Protein AF-A0ABD6BZ72-F1 (afdb_monomer_lite)

Sequence (178 aa):
MSKRGTDRQPRDDGTALGHRVPSERRRSRPESVRSVESRTGTRYGGADRSARARQFGRSALCLSGIALLTATKFADALTTGIGLRFVPTVYEANPAVDAVLRRVGVETGLIVSSCVLVVSIIAITEIAAVAVSIRRRDGHLAPLVRLVGYGLPSALFALVAVYNTTVIVAGLRSIELI

pLDDT: mean 76.82, std 19.89, range [34.91, 96.81]

Radius of gyration: 36.65 Å; chains: 1; bounding box: 93×53×101 Å

Structure (mmCIF, N/CA/C/O backbone):
data_AF-A0ABD6BZ72-F1
#
_entry.id   AF-A0ABD6BZ72-F1
#
loop_
_atom_site.group_PDB
_atom_site.id
_atom_site.type_symbol
_atom_site.label_atom_id
_atom_site.label_alt_id
_atom_site.label_comp_id
_atom_site.label_asym_id
_atom_site.label_entity_id
_atom_site.label_seq_id
_atom_site.pdbx_PDB_ins_code
_atom_site.Cartn_x
_atom_site.Cartn_y
_atom_site.Cartn_z
_atom_site.occupancy
_atom_site.B_iso_or_equiv
_atom_site.auth_seq_id
_atom_site.auth_comp_id
_atom_site.auth_asym_id
_atom_site.auth_atom_id
_atom_site.pdbx_PDB_model_num
ATOM 1 N N . MET A 1 1 ? 7.673 30.672 -69.692 1.00 45.66 1 MET A N 1
ATOM 2 C CA . MET A 1 1 ? 8.872 30.960 -70.519 1.00 45.66 1 MET A CA 1
ATOM 3 C C . MET A 1 1 ? 9.820 31.850 -69.717 1.00 45.66 1 MET A C 1
ATOM 5 O O . MET A 1 1 ? 9.327 32.809 -69.144 1.00 45.66 1 MET A O 1
ATOM 9 N N . SER A 1 2 ? 11.134 31.544 -69.714 1.00 43.22 2 SER A N 1
ATOM 10 C CA . SER A 1 2 ? 12.253 32.257 -69.030 1.00 43.22 2 SER A CA 1
ATOM 11 C C . SER A 1 2 ? 12.306 32.096 -67.491 1.00 43.22 2 SER A C 1
ATOM 13 O O . SER A 1 2 ? 11.288 32.289 -66.851 1.00 43.22 2 SER A O 1
ATOM 15 N N . LYS A 1 3 ? 13.401 31.738 -66.793 1.00 47.59 3 LYS A N 1
ATOM 16 C CA . LYS A 1 3 ? 14.855 31.704 -67.070 1.00 47.59 3 LYS A CA 1
ATOM 17 C C . LYS A 1 3 ? 15.555 30.530 -66.343 1.00 47.59 3 LYS A C 1
ATOM 19 O O . LYS A 1 3 ? 15.121 30.096 -65.283 1.00 47.59 3 LYS A O 1
ATOM 24 N N . ARG A 1 4 ? 16.664 30.078 -66.944 1.00 46.84 4 ARG A N 1
ATOM 25 C CA . ARG A 1 4 ? 17.679 29.121 -66.455 1.00 46.84 4 ARG A CA 1
ATOM 26 C C . ARG A 1 4 ? 18.607 29.742 -65.400 1.00 46.84 4 ARG A C 1
ATOM 28 O O . ARG A 1 4 ? 18.804 30.953 -65.429 1.00 46.84 4 ARG A O 1
ATOM 35 N N . GLY A 1 5 ? 19.309 28.882 -64.654 1.00 43.34 5 GLY A N 1
ATOM 36 C CA . GLY A 1 5 ? 20.732 29.101 -64.363 1.00 43.34 5 GLY A CA 1
ATOM 37 C C . GLY A 1 5 ? 21.213 28.616 -62.998 1.00 43.34 5 GLY A C 1
ATOM 38 O O . GLY A 1 5 ? 21.229 29.401 -62.061 1.00 43.34 5 GLY A O 1
ATOM 39 N N . THR A 1 6 ? 21.693 27.374 -62.907 1.00 55.28 6 THR A N 1
ATOM 40 C CA . THR A 1 6 ? 22.747 27.013 -61.945 1.00 55.28 6 THR A CA 1
ATOM 41 C C . THR A 1 6 ? 23.703 26.019 -62.590 1.00 55.28 6 THR A C 1
ATOM 43 O O . THR A 1 6 ? 23.393 24.846 -62.793 1.00 55.28 6 THR A O 1
ATOM 46 N N . ASP A 1 7 ? 24.870 26.553 -62.935 1.00 47.91 7 ASP A N 1
ATOM 47 C CA . ASP A 1 7 ? 26.057 25.846 -63.384 1.00 47.91 7 ASP A CA 1
ATOM 48 C C . ASP A 1 7 ? 26.602 24.937 -62.275 1.00 47.91 7 ASP A C 1
ATOM 50 O O . ASP A 1 7 ? 26.862 25.377 -61.152 1.00 47.91 7 ASP A O 1
ATOM 54 N N . ARG A 1 8 ? 26.834 23.664 -62.600 1.00 55.09 8 ARG A N 1
ATOM 55 C CA . ARG A 1 8 ? 27.806 22.822 -61.896 1.00 55.09 8 ARG A CA 1
ATOM 56 C C . ARG A 1 8 ? 28.804 22.302 -62.915 1.00 55.09 8 ARG A C 1
ATOM 58 O O . ARG A 1 8 ? 28.473 21.509 -63.790 1.00 55.09 8 ARG A O 1
ATOM 65 N N . GLN A 1 9 ? 30.014 22.817 -62.784 1.00 56.25 9 GLN A N 1
ATOM 66 C CA . GLN A 1 9 ? 31.194 22.467 -63.554 1.00 56.25 9 GLN A CA 1
ATOM 67 C C . GLN A 1 9 ? 31.742 21.097 -63.096 1.00 56.25 9 GLN A C 1
ATOM 69 O O . GLN A 1 9 ? 31.781 20.850 -61.888 1.00 56.25 9 GLN A O 1
ATOM 74 N N . PRO A 1 10 ? 32.180 20.218 -64.017 1.00 54.28 10 PRO A N 1
ATOM 75 C CA . PRO A 1 10 ? 32.910 18.995 -63.702 1.00 54.28 10 PRO A CA 1
ATOM 76 C C . PRO A 1 10 ? 34.424 19.254 -63.728 1.00 54.28 10 PRO A C 1
ATOM 78 O O . PRO A 1 10 ? 34.900 20.120 -64.469 1.00 54.28 10 PRO A O 1
ATOM 81 N N . ARG A 1 11 ? 35.199 18.491 -62.952 1.00 48.88 11 ARG A N 1
ATOM 82 C CA . ARG A 1 11 ? 36.643 18.375 -63.180 1.00 48.88 11 ARG A CA 1
ATOM 83 C C . ARG A 1 11 ? 37.149 16.996 -62.764 1.00 48.88 11 ARG A C 1
ATOM 85 O O . ARG A 1 11 ? 37.238 16.696 -61.576 1.00 48.88 11 ARG A O 1
ATOM 92 N N . ASP A 1 12 ? 37.412 16.202 -63.793 1.00 56.03 12 ASP A N 1
ATOM 93 C CA . ASP A 1 12 ? 38.243 15.003 -63.801 1.00 56.03 12 ASP A CA 1
ATOM 94 C C . ASP A 1 12 ? 39.739 15.377 -63.900 1.00 56.03 12 ASP A C 1
ATOM 96 O O . ASP A 1 12 ? 40.088 16.552 -64.049 1.00 56.03 12 ASP A O 1
ATOM 100 N N . ASP A 1 13 ? 40.565 14.326 -63.877 1.00 45.91 13 ASP A N 1
ATOM 101 C CA . ASP A 1 13 ? 42.000 14.218 -64.198 1.00 45.91 13 ASP A CA 1
ATOM 102 C C . ASP A 1 13 ? 42.960 14.343 -62.996 1.00 45.91 13 ASP A C 1
ATOM 104 O O . ASP A 1 13 ? 42.988 15.347 -62.295 1.00 45.91 13 ASP A O 1
ATOM 108 N N . GLY A 1 14 ? 43.834 13.380 -62.685 1.00 42.94 14 GLY A N 1
ATOM 109 C CA . GLY A 1 14 ? 44.155 12.100 -63.319 1.00 42.94 14 GLY A CA 1
ATOM 110 C C . GLY A 1 14 ? 45.522 11.565 -62.839 1.00 42.94 14 GLY A C 1
ATOM 111 O O . GLY A 1 14 ? 46.358 12.352 -62.409 1.00 42.94 14 GLY A O 1
ATOM 112 N N . THR A 1 15 ? 45.748 10.248 -63.029 1.00 45.75 15 THR A N 1
ATOM 113 C CA . THR A 1 15 ? 47.050 9.538 -63.270 1.00 45.75 15 THR A CA 1
ATOM 114 C C . THR A 1 15 ? 48.158 9.585 -62.186 1.00 45.75 15 THR A C 1
ATOM 116 O O . THR A 1 15 ? 48.313 10.575 -61.498 1.00 45.75 15 THR A O 1
ATOM 119 N N . ALA A 1 16 ? 49.024 8.591 -61.920 1.00 44.81 16 ALA A N 1
ATOM 120 C CA . ALA A 1 16 ? 49.571 7.409 -62.614 1.00 44.81 16 ALA A CA 1
ATOM 121 C C . ALA A 1 16 ? 50.141 6.426 -61.537 1.00 44.81 16 ALA A C 1
ATOM 123 O O . ALA A 1 16 ? 50.574 6.879 -60.483 1.00 44.81 16 ALA A O 1
ATOM 124 N N . LEU A 1 17 ? 49.982 5.094 -61.587 1.00 44.56 17 LEU A N 1
ATOM 125 C CA . LEU A 1 17 ? 50.711 4.038 -62.332 1.00 44.56 17 LEU A CA 1
ATOM 126 C C . LEU A 1 17 ? 52.249 3.923 -62.134 1.00 44.56 17 LEU A C 1
ATOM 128 O O . LEU A 1 17 ? 53.002 4.787 -62.567 1.00 44.56 17 LEU A O 1
ATOM 132 N N . GLY A 1 18 ? 52.680 2.743 -61.641 1.00 39.09 18 GLY A N 1
ATOM 133 C CA . GLY A 1 18 ? 54.003 2.099 -61.843 1.00 39.09 18 GLY A CA 1
ATOM 134 C C . GLY A 1 18 ? 54.846 1.894 -60.563 1.00 39.09 18 GLY A C 1
ATOM 135 O O . GLY A 1 18 ? 54.810 2.735 -59.683 1.00 39.09 18 GLY A O 1
ATOM 136 N N . HIS A 1 19 ? 55.670 0.857 -60.342 1.00 38.16 19 HIS A N 1
ATOM 137 C CA . HIS A 1 19 ? 55.900 -0.477 -60.924 1.00 38.16 19 HIS A CA 1
ATOM 138 C C . HIS A 1 19 ? 56.981 -1.205 -60.046 1.00 38.16 19 HIS A C 1
ATOM 140 O O . HIS A 1 19 ? 57.946 -0.561 -59.665 1.00 38.16 19 HIS A O 1
ATOM 146 N N . ARG A 1 20 ? 56.828 -2.526 -59.784 1.00 39.94 20 ARG A N 1
ATOM 147 C CA . ARG A 1 20 ? 57.819 -3.635 -59.524 1.00 39.94 20 ARG A CA 1
ATOM 148 C C . ARG A 1 20 ? 58.909 -3.571 -58.401 1.00 39.94 20 ARG A C 1
ATOM 150 O O . ARG A 1 20 ? 59.742 -2.686 -58.434 1.00 39.94 20 ARG A O 1
ATOM 157 N N . VAL A 1 21 ? 58.896 -4.441 -57.358 1.00 46.75 21 VAL A N 1
ATOM 158 C CA . VAL A 1 21 ? 59.493 -5.815 -57.072 1.00 46.75 21 VAL A CA 1
ATOM 159 C C . VAL A 1 21 ? 61.034 -5.872 -56.737 1.00 46.75 21 VAL A C 1
ATOM 161 O O . VAL A 1 21 ? 61.682 -4.845 -56.872 1.00 46.75 21 VAL A O 1
ATOM 164 N N . PRO A 1 22 ? 61.642 -6.994 -56.242 1.00 57.41 22 PRO A N 1
ATOM 165 C CA . PRO A 1 22 ? 62.077 -7.274 -54.850 1.00 57.41 22 PRO A CA 1
ATOM 166 C C . PRO A 1 22 ? 63.607 -7.504 -54.661 1.00 57.41 22 PRO A C 1
ATOM 168 O O . PRO A 1 22 ? 64.341 -7.671 -55.629 1.00 57.41 22 PRO A O 1
ATOM 171 N N . SER A 1 23 ? 64.083 -7.687 -53.419 1.00 47.53 23 SER A N 1
ATOM 172 C CA . SER A 1 23 ? 65.382 -8.349 -53.170 1.00 47.53 23 SER A CA 1
ATOM 173 C C . SER A 1 23 ? 65.456 -9.085 -51.822 1.00 47.53 23 SER A C 1
ATOM 175 O O . SER A 1 23 ? 65.365 -8.485 -50.752 1.00 47.53 23 SER A O 1
ATOM 177 N N . GLU A 1 24 ? 65.638 -10.406 -51.913 1.00 42.28 24 GLU A N 1
ATOM 178 C CA . GLU A 1 24 ? 66.073 -11.345 -50.870 1.00 42.28 24 GLU A CA 1
ATOM 179 C C . GLU A 1 24 ? 67.441 -10.973 -50.262 1.00 42.28 24 GLU A C 1
ATOM 181 O O . GLU A 1 24 ? 68.313 -10.505 -50.987 1.00 42.28 24 GLU A O 1
ATOM 186 N N . ARG A 1 25 ? 67.706 -11.326 -48.991 1.00 40.44 25 ARG A N 1
ATOM 187 C CA . ARG A 1 25 ? 68.488 -12.527 -48.583 1.00 40.44 25 ARG A CA 1
ATOM 188 C C . ARG A 1 25 ? 68.915 -12.469 -47.102 1.00 40.44 25 ARG A C 1
ATOM 190 O O . ARG A 1 25 ? 69.538 -11.508 -46.686 1.00 40.44 25 ARG A O 1
ATOM 197 N N . ARG A 1 26 ? 68.639 -13.583 -46.392 1.00 41.38 26 ARG A N 1
ATOM 198 C CA . ARG A 1 26 ? 69.524 -14.393 -45.500 1.00 41.38 26 ARG A CA 1
ATOM 199 C C . ARG A 1 26 ? 70.467 -13.668 -44.514 1.00 41.38 26 ARG A C 1
ATOM 201 O O . ARG A 1 26 ? 71.201 -12.789 -44.908 1.00 41.38 26 ARG A O 1
ATOM 208 N N . ARG A 1 27 ? 70.743 -14.126 -43.288 1.00 45.91 27 ARG A N 1
ATOM 209 C CA . ARG A 1 27 ? 70.390 -15.271 -42.414 1.00 45.91 27 ARG A CA 1
ATOM 210 C C . ARG A 1 27 ? 71.306 -15.083 -41.189 1.00 45.91 27 ARG A C 1
ATOM 212 O O . ARG A 1 27 ? 72.505 -14.978 -41.416 1.00 45.91 27 ARG A O 1
ATOM 219 N N . SER A 1 28 ? 70.797 -15.223 -39.965 1.00 34.91 28 SER A N 1
ATOM 220 C CA . SER A 1 28 ? 71.522 -15.889 -38.860 1.00 34.91 28 SER A CA 1
ATOM 221 C C . SER A 1 28 ? 70.639 -16.013 -37.607 1.00 34.91 28 SER A C 1
ATOM 223 O O . SER A 1 28 ? 70.374 -15.055 -36.894 1.00 34.91 28 SER A O 1
ATOM 225 N N . ARG A 1 29 ? 70.169 -17.242 -37.369 1.00 41.75 29 ARG A N 1
ATOM 226 C CA . ARG A 1 29 ? 69.819 -17.808 -36.047 1.00 41.75 29 ARG A CA 1
ATOM 227 C C . ARG A 1 29 ? 71.142 -18.291 -35.397 1.00 41.75 29 ARG A C 1
ATOM 229 O O . ARG A 1 29 ? 72.055 -18.559 -36.183 1.00 41.75 29 ARG A O 1
ATOM 236 N N . PRO A 1 30 ? 71.272 -18.472 -34.061 1.00 46.91 30 PRO A N 1
ATOM 237 C CA . PRO A 1 30 ? 70.407 -19.380 -33.294 1.00 46.91 30 PRO A CA 1
ATOM 238 C C . PRO A 1 30 ? 70.016 -18.953 -31.857 1.00 46.91 30 PRO A C 1
ATOM 240 O O . PRO A 1 30 ? 70.626 -18.093 -31.242 1.00 46.91 30 PRO A O 1
ATOM 243 N N . GLU A 1 31 ? 68.935 -19.601 -31.403 1.00 40.88 31 GLU A N 1
ATOM 244 C CA . GLU A 1 31 ? 68.550 -20.026 -30.041 1.00 40.88 31 GLU A CA 1
ATOM 245 C C . GLU A 1 31 ? 68.920 -19.187 -28.805 1.00 40.88 31 GLU A C 1
ATOM 247 O O . GLU A 1 31 ? 70.083 -19.069 -28.452 1.00 40.88 31 GLU A O 1
ATOM 252 N N . SER A 1 32 ? 67.912 -18.825 -27.995 1.00 36.22 32 SER A N 1
ATOM 253 C CA . SER A 1 32 ? 67.736 -19.491 -26.694 1.00 36.22 32 SER A CA 1
ATOM 254 C C . SER A 1 32 ? 66.357 -19.203 -26.062 1.00 36.22 32 SER A C 1
ATOM 256 O O . SER A 1 32 ? 65.834 -18.096 -26.115 1.00 36.22 32 SER A O 1
ATOM 258 N N . VAL A 1 33 ? 65.798 -20.270 -25.488 1.00 44.03 33 VAL A N 1
ATOM 259 C CA . VAL A 1 33 ? 64.824 -20.350 -24.386 1.00 44.03 33 VAL A CA 1
ATOM 260 C C . VAL A 1 33 ? 63.396 -19.805 -24.580 1.00 44.03 33 VAL A C 1
ATOM 262 O O . VAL A 1 33 ? 63.106 -18.615 -24.603 1.00 44.03 33 VAL A O 1
ATOM 265 N N . ARG A 1 34 ? 62.473 -20.777 -24.588 1.00 47.88 34 ARG A N 1
ATOM 266 C CA . ARG A 1 34 ? 61.057 -20.684 -24.209 1.00 47.88 34 ARG A CA 1
ATOM 267 C C . ARG A 1 34 ? 60.791 -19.621 -23.129 1.00 47.88 34 ARG A C 1
ATOM 269 O O . ARG A 1 34 ? 61.141 -19.821 -21.973 1.00 47.88 34 ARG A O 1
ATOM 276 N N . SER A 1 35 ? 59.990 -18.620 -23.469 1.00 38.81 35 SER A N 1
ATOM 277 C CA . SER A 1 35 ? 58.996 -18.089 -22.538 1.00 38.81 35 SER A CA 1
ATOM 278 C C . SER A 1 35 ? 57.667 -18.022 -23.277 1.00 38.81 35 SER A C 1
ATOM 280 O O . SER A 1 35 ? 57.389 -17.095 -24.036 1.00 38.81 35 SER A O 1
ATOM 282 N N . VAL A 1 36 ? 56.867 -19.075 -23.114 1.00 50.38 36 VAL A N 1
ATOM 283 C CA . VAL A 1 36 ? 55.427 -19.004 -23.366 1.00 50.38 36 VAL A CA 1
ATOM 284 C C . VAL A 1 36 ? 54.860 -18.217 -22.190 1.00 50.38 36 VAL A C 1
ATOM 286 O O . VAL A 1 36 ? 54.381 -18.787 -21.215 1.00 50.38 36 VAL A O 1
ATOM 289 N N . GLU A 1 37 ? 54.983 -16.893 -22.240 1.00 43.22 37 GLU A N 1
ATOM 290 C CA . GLU A 1 37 ? 54.206 -16.034 -21.360 1.00 43.22 37 GLU A CA 1
ATOM 291 C C . GLU A 1 37 ? 52.805 -15.965 -21.961 1.00 43.22 37 GLU A C 1
ATOM 293 O O . GLU A 1 37 ? 52.523 -15.199 -22.885 1.00 43.22 37 GLU A O 1
ATOM 298 N N . SER A 1 38 ? 51.935 -16.843 -21.461 1.00 45.69 38 SER A N 1
ATOM 299 C CA . SER A 1 38 ? 50.490 -16.781 -21.644 1.00 45.69 38 SER A CA 1
ATOM 300 C C . SER A 1 38 ? 49.963 -15.434 -21.146 1.00 45.69 38 SER A C 1
ATOM 302 O O . SER A 1 38 ? 49.434 -15.315 -20.045 1.00 45.69 38 SER A O 1
ATOM 304 N N . ARG A 1 39 ? 50.062 -14.391 -21.974 1.00 45.81 39 ARG A N 1
ATOM 305 C CA . ARG A 1 39 ? 49.247 -13.178 -21.848 1.00 45.81 39 ARG A CA 1
ATOM 306 C C . ARG A 1 39 ? 47.901 -13.419 -22.501 1.00 45.81 39 ARG A C 1
ATOM 308 O O . ARG A 1 39 ? 47.556 -12.855 -23.532 1.00 45.81 39 ARG A O 1
ATOM 315 N N . THR A 1 40 ? 47.124 -14.277 -21.868 1.00 50.94 40 THR A N 1
ATOM 316 C CA . THR A 1 40 ? 45.698 -14.417 -22.131 1.00 50.94 40 THR A CA 1
ATOM 317 C C . THR A 1 40 ? 45.005 -14.506 -20.782 1.00 50.94 40 THR A C 1
ATOM 319 O O . THR A 1 40 ? 45.218 -15.451 -20.035 1.00 50.94 40 THR A O 1
ATOM 322 N N . GLY A 1 41 ? 44.170 -13.509 -20.466 1.00 47.97 41 GLY A N 1
ATOM 323 C CA . GLY A 1 41 ? 43.086 -13.725 -19.505 1.00 47.97 41 GLY A CA 1
ATOM 324 C C . GLY A 1 41 ? 43.002 -12.852 -18.252 1.00 47.97 41 GLY A C 1
ATOM 325 O O . GLY A 1 41 ? 42.453 -13.324 -17.268 1.00 47.97 41 GLY A O 1
ATOM 326 N N . THR A 1 42 ? 43.425 -11.582 -18.250 1.00 51.16 42 THR A N 1
ATOM 327 C CA . THR A 1 42 ? 43.178 -10.687 -17.085 1.00 51.16 42 THR A CA 1
ATOM 328 C C . THR A 1 42 ? 42.368 -9.429 -17.407 1.00 51.16 42 THR A C 1
ATOM 330 O O . THR A 1 42 ? 42.540 -8.388 -16.784 1.00 51.16 42 THR A O 1
ATOM 333 N N . ARG A 1 43 ? 41.439 -9.503 -18.372 1.00 51.56 43 ARG A N 1
ATOM 334 C CA . ARG A 1 43 ? 40.425 -8.444 -18.597 1.00 51.56 43 ARG A CA 1
ATOM 335 C C . ARG A 1 43 ? 38.967 -8.909 -18.609 1.00 51.56 43 ARG A C 1
ATOM 337 O O . ARG A 1 43 ? 38.082 -8.064 -18.550 1.00 51.56 43 ARG A O 1
ATOM 344 N N . TYR A 1 44 ? 38.698 -10.216 -18.588 1.00 52.31 44 TYR A N 1
ATOM 345 C CA . TYR A 1 44 ? 37.322 -10.737 -18.589 1.00 52.31 44 TYR A CA 1
ATOM 346 C C . TYR A 1 44 ? 36.700 -10.879 -17.188 1.00 52.31 44 TYR A C 1
ATOM 348 O O . TYR A 1 44 ? 35.484 -10.806 -17.053 1.00 52.31 44 TYR A O 1
ATOM 356 N N . GLY A 1 45 ? 37.504 -10.981 -16.122 1.00 54.00 45 GLY A N 1
ATOM 357 C CA . GLY A 1 45 ? 36.982 -11.152 -14.756 1.00 54.00 45 GLY A CA 1
ATOM 358 C C . GLY A 1 45 ? 36.432 -9.880 -14.091 1.00 54.00 45 GLY A C 1
ATOM 359 O O . GLY A 1 45 ? 35.654 -9.977 -13.144 1.00 54.00 45 GLY A O 1
ATOM 360 N N . GLY A 1 46 ? 36.823 -8.690 -14.562 1.00 56.28 46 GLY A N 1
ATOM 361 C CA . GLY A 1 46 ? 36.384 -7.412 -13.981 1.00 56.28 46 GLY A CA 1
ATOM 362 C C . GLY A 1 46 ? 34.994 -6.986 -14.457 1.00 56.28 46 GLY A C 1
ATOM 363 O O . GLY A 1 46 ? 34.135 -6.649 -13.645 1.00 56.28 46 GLY A O 1
ATOM 364 N N . ALA A 1 47 ? 34.747 -7.067 -15.768 1.00 60.72 47 ALA A N 1
ATOM 365 C CA . ALA A 1 47 ? 33.472 -6.673 -16.366 1.00 60.72 47 ALA A CA 1
ATOM 366 C C . ALA A 1 47 ? 32.300 -7.542 -15.874 1.00 60.72 47 ALA A C 1
ATOM 368 O O . ALA A 1 47 ? 31.225 -7.013 -15.590 1.00 60.72 47 ALA A O 1
ATOM 369 N N . ASP A 1 48 ? 32.532 -8.846 -15.699 1.00 63.06 48 ASP A N 1
ATOM 370 C CA . ASP A 1 48 ? 31.509 -9.803 -15.270 1.00 63.06 48 ASP A CA 1
ATOM 371 C C . ASP A 1 48 ? 31.133 -9.629 -13.783 1.00 63.06 48 ASP A C 1
ATOM 373 O O . ASP A 1 48 ? 29.956 -9.567 -13.422 1.00 63.06 48 ASP A O 1
ATOM 377 N N . ARG A 1 49 ? 32.116 -9.381 -12.900 1.00 66.25 49 ARG A N 1
ATOM 378 C CA . ARG A 1 49 ? 31.848 -9.039 -11.486 1.00 66.25 49 ARG A CA 1
ATOM 379 C C . ARG A 1 49 ? 31.092 -7.717 -11.338 1.00 66.25 49 ARG A C 1
ATOM 381 O O . ARG A 1 49 ? 30.162 -7.632 -10.536 1.00 66.25 49 ARG A O 1
ATOM 388 N N . SER A 1 50 ? 31.442 -6.697 -12.124 1.00 62.69 50 SER A N 1
ATOM 389 C CA . SER A 1 50 ? 30.753 -5.400 -12.110 1.00 62.69 50 SER A CA 1
ATOM 390 C C . SER A 1 50 ? 29.341 -5.460 -12.704 1.00 62.69 50 SER A C 1
ATOM 392 O O . SER A 1 50 ? 28.476 -4.674 -12.312 1.00 62.69 50 SER A O 1
ATOM 394 N N . ALA A 1 51 ? 29.080 -6.359 -13.656 1.00 63.81 51 ALA A N 1
ATOM 395 C CA . ALA A 1 51 ? 27.735 -6.618 -14.165 1.00 63.81 51 ALA A CA 1
ATOM 396 C C . ALA A 1 51 ? 26.871 -7.318 -13.104 1.00 63.81 51 ALA A C 1
ATOM 398 O O . ALA A 1 51 ? 25.775 -6.841 -12.798 1.00 63.81 51 ALA A O 1
ATOM 399 N N . ARG A 1 52 ? 27.405 -8.361 -12.452 1.00 62.59 52 ARG A N 1
ATOM 400 C CA . ARG A 1 52 ? 26.725 -9.092 -11.372 1.00 62.59 52 ARG A CA 1
ATOM 401 C C . ARG A 1 52 ? 26.377 -8.194 -10.188 1.00 62.59 52 ARG A C 1
ATOM 403 O O . ARG A 1 52 ? 25.231 -8.186 -9.756 1.00 62.59 52 ARG A O 1
ATOM 410 N N . ALA A 1 53 ? 27.320 -7.383 -9.705 1.00 62.72 53 ALA A N 1
ATOM 411 C CA . ALA A 1 53 ? 27.084 -6.464 -8.586 1.00 62.72 53 ALA A CA 1
ATOM 412 C C . ALA A 1 53 ? 25.972 -5.438 -8.886 1.00 62.72 53 ALA A C 1
ATOM 414 O O . ALA A 1 53 ? 25.124 -5.167 -8.035 1.00 62.72 53 ALA A O 1
ATOM 415 N N . ARG A 1 54 ? 25.914 -4.914 -10.119 1.00 65.81 54 ARG A N 1
ATOM 416 C CA . ARG A 1 54 ? 24.843 -4.001 -10.559 1.00 65.81 54 ARG A CA 1
ATOM 417 C C . ARG A 1 54 ? 23.487 -4.693 -10.669 1.00 65.81 54 ARG A C 1
ATOM 419 O O . ARG A 1 54 ? 22.465 -4.080 -10.369 1.00 65.81 54 ARG A O 1
ATOM 426 N N . GLN A 1 55 ? 23.466 -5.956 -11.082 1.00 68.75 55 GLN A N 1
ATOM 427 C CA . GLN A 1 55 ? 22.245 -6.755 -11.136 1.00 68.75 55 GLN A CA 1
ATOM 428 C C . GLN A 1 55 ? 21.733 -7.091 -9.727 1.00 68.75 55 GLN A C 1
ATOM 430 O O . GLN A 1 55 ? 20.550 -6.902 -9.461 1.00 68.75 55 GLN A O 1
ATOM 435 N N . PHE A 1 56 ? 22.623 -7.455 -8.798 1.00 66.12 56 PHE A N 1
ATOM 436 C CA . PHE A 1 56 ? 22.284 -7.655 -7.385 1.00 66.12 56 PHE A CA 1
ATOM 437 C C . PHE A 1 56 ? 21.736 -6.384 -6.727 1.00 66.12 56 PHE A C 1
ATOM 439 O O . PHE A 1 56 ? 20.699 -6.451 -6.075 1.00 66.12 56 PHE A O 1
ATOM 446 N N . GLY A 1 57 ? 22.358 -5.220 -6.945 1.00 65.00 57 GLY A N 1
ATOM 447 C CA . GLY A 1 57 ? 21.857 -3.947 -6.410 1.00 65.00 57 GLY A CA 1
ATOM 448 C C . GLY A 1 57 ? 20.461 -3.580 -6.931 1.00 65.00 57 GLY A C 1
ATOM 449 O O . GLY A 1 57 ? 19.629 -3.072 -6.184 1.00 65.00 57 GLY A O 1
ATOM 450 N N . ARG A 1 58 ? 20.160 -3.901 -8.196 1.00 71.88 58 ARG A N 1
ATOM 451 C CA . ARG A 1 58 ? 18.825 -3.699 -8.785 1.00 71.88 58 ARG A CA 1
ATOM 452 C C . ARG A 1 58 ? 17.775 -4.636 -8.184 1.00 71.88 58 ARG A C 1
ATOM 454 O O . ARG A 1 58 ? 16.676 -4.176 -7.886 1.00 71.88 58 ARG A O 1
ATOM 461 N N . SER A 1 59 ? 18.110 -5.911 -7.985 1.00 71.50 59 SER A N 1
ATOM 462 C CA . SER A 1 59 ? 17.208 -6.887 -7.361 1.00 71.50 59 SER A CA 1
ATOM 463 C C . SER A 1 59 ? 16.966 -6.584 -5.884 1.00 71.50 59 SER A C 1
ATOM 465 O O . SER A 1 59 ? 15.832 -6.666 -5.425 1.00 71.50 59 SER A O 1
ATOM 467 N N . ALA A 1 60 ? 18.004 -6.166 -5.155 1.00 75.12 60 ALA A N 1
ATOM 468 C CA . ALA A 1 60 ? 17.893 -5.796 -3.748 1.00 75.12 60 ALA A CA 1
ATOM 469 C C . ALA A 1 60 ? 16.977 -4.581 -3.543 1.00 75.12 60 ALA A C 1
ATOM 471 O O . ALA A 1 60 ? 16.136 -4.623 -2.656 1.00 75.12 60 ALA A O 1
ATOM 472 N N . LEU A 1 61 ? 17.078 -3.546 -4.391 1.00 76.88 61 LEU A N 1
ATOM 473 C CA . LEU A 1 61 ? 16.192 -2.373 -4.340 1.00 76.88 61 LEU A CA 1
ATOM 474 C C . LEU A 1 61 ? 14.731 -2.705 -4.669 1.00 76.88 61 LEU A C 1
ATOM 476 O O . LEU A 1 61 ? 13.820 -2.100 -4.113 1.00 76.88 61 LEU A O 1
ATOM 480 N N . CYS A 1 62 ? 14.502 -3.649 -5.583 1.00 82.62 62 CYS A N 1
ATOM 481 C CA . CYS A 1 62 ? 13.153 -4.106 -5.904 1.00 82.62 62 CYS A CA 1
ATOM 482 C C . CYS A 1 62 ? 12.547 -4.872 -4.720 1.00 82.62 62 CYS A C 1
ATOM 484 O O . CYS A 1 62 ? 11.469 -4.527 -4.246 1.00 82.62 62 CYS A O 1
ATOM 486 N N . LEU A 1 63 ? 13.281 -5.845 -4.172 1.00 88.25 63 LEU A N 1
ATOM 487 C CA . LEU A 1 63 ? 12.820 -6.633 -3.030 1.00 88.25 63 LEU A CA 1
ATOM 488 C C . LEU A 1 63 ? 12.632 -5.782 -1.770 1.00 88.25 63 LEU A C 1
ATOM 490 O O . LEU A 1 63 ? 11.627 -5.940 -1.083 1.00 88.25 63 LEU A O 1
ATOM 494 N N . SER A 1 64 ? 13.551 -4.857 -1.480 1.00 89.69 64 SER A N 1
ATOM 495 C CA . SER A 1 64 ? 13.415 -3.958 -0.332 1.00 89.69 64 SER A CA 1
ATOM 496 C C . SER A 1 64 ? 12.259 -2.973 -0.507 1.00 89.69 64 SER A C 1
ATOM 498 O O . SER A 1 64 ? 11.530 -2.733 0.451 1.00 89.69 64 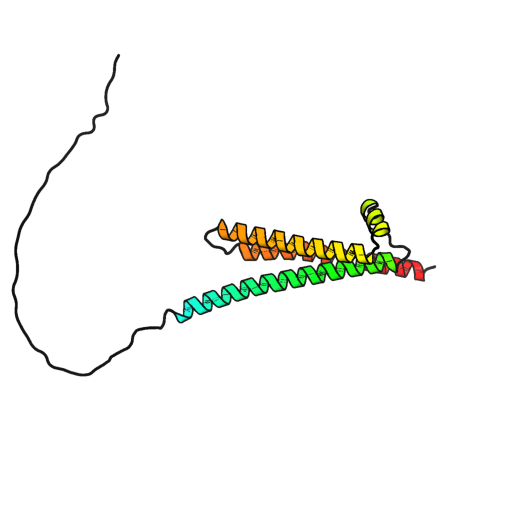SER A O 1
ATOM 500 N N . GLY A 1 65 ? 12.037 -2.454 -1.720 1.00 89.31 65 GLY A N 1
ATOM 501 C CA . GLY A 1 65 ? 10.899 -1.590 -2.037 1.00 89.31 65 GLY A CA 1
ATOM 502 C C . GLY A 1 65 ? 9.556 -2.303 -1.882 1.00 89.31 65 GLY A C 1
ATOM 503 O O . GLY A 1 65 ? 8.654 -1.774 -1.238 1.00 89.31 65 GLY A O 1
ATOM 504 N N . ILE A 1 66 ? 9.443 -3.533 -2.391 1.00 92.00 66 ILE A N 1
ATOM 505 C CA . ILE A 1 66 ? 8.246 -4.371 -2.232 1.00 92.00 66 ILE A CA 1
ATOM 506 C C . ILE A 1 66 ? 8.006 -4.700 -0.756 1.00 92.00 66 ILE A C 1
ATOM 508 O O . ILE A 1 66 ? 6.873 -4.599 -0.281 1.00 92.00 66 ILE A O 1
ATOM 512 N N . ALA A 1 67 ? 9.056 -5.069 -0.019 1.00 93.75 67 ALA A N 1
ATOM 513 C CA . ALA A 1 67 ? 8.955 -5.369 1.405 1.00 93.75 67 ALA A CA 1
ATOM 514 C C . ALA A 1 67 ? 8.481 -4.146 2.202 1.00 93.75 67 ALA A C 1
ATOM 516 O O . ALA A 1 67 ? 7.556 -4.264 3.003 1.00 93.75 67 ALA A O 1
ATOM 517 N N . LEU A 1 68 ? 9.054 -2.968 1.939 1.00 94.56 68 LEU A N 1
ATOM 518 C CA . LEU A 1 68 ? 8.664 -1.719 2.591 1.00 94.56 68 LEU A CA 1
ATOM 519 C C . LEU A 1 68 ? 7.211 -1.340 2.274 1.00 94.56 68 LEU A C 1
ATOM 521 O O . LEU A 1 68 ? 6.449 -1.009 3.183 1.00 94.56 68 LEU A O 1
ATOM 525 N N . LEU A 1 69 ? 6.809 -1.444 1.008 1.00 95.25 69 LEU A N 1
ATOM 526 C CA . LEU A 1 69 ? 5.440 -1.180 0.567 1.00 95.25 69 LEU A CA 1
ATOM 527 C C . LEU A 1 69 ? 4.439 -2.108 1.257 1.00 95.25 69 LEU A C 1
ATOM 529 O O . LEU A 1 69 ? 3.407 -1.667 1.757 1.00 95.25 69 LEU A O 1
ATOM 533 N N . THR A 1 70 ? 4.762 -3.398 1.310 1.00 95.06 70 THR A N 1
ATOM 534 C CA . THR A 1 70 ? 3.899 -4.407 1.929 1.00 95.06 70 THR A CA 1
ATOM 535 C C . THR A 1 70 ? 3.793 -4.177 3.434 1.00 95.06 70 THR A C 1
ATOM 537 O O . THR A 1 70 ? 2.692 -4.192 3.975 1.00 95.06 70 THR A O 1
ATOM 540 N N . ALA A 1 71 ? 4.913 -3.902 4.109 1.00 96.19 71 ALA A N 1
ATOM 541 C CA . ALA A 1 71 ? 4.941 -3.643 5.545 1.00 96.19 71 ALA A CA 1
ATOM 542 C C . ALA A 1 71 ? 4.144 -2.386 5.923 1.00 96.19 71 ALA A C 1
ATOM 544 O O . ALA A 1 71 ? 3.348 -2.412 6.860 1.00 96.19 71 ALA A O 1
ATOM 545 N N . THR A 1 72 ? 4.316 -1.295 5.175 1.00 95.75 72 THR A N 1
ATOM 546 C CA . THR A 1 72 ? 3.597 -0.037 5.431 1.00 95.75 72 THR A CA 1
ATOM 547 C C . THR A 1 72 ? 2.106 -0.164 5.135 1.00 95.75 72 THR A C 1
ATOM 549 O O . THR A 1 72 ? 1.296 0.267 5.954 1.00 95.75 72 THR A O 1
ATOM 552 N N . LYS A 1 73 ? 1.713 -0.837 4.044 1.00 96.25 73 LYS A N 1
ATOM 553 C CA . LYS A 1 73 ? 0.294 -1.114 3.770 1.00 96.25 73 LYS A CA 1
ATOM 554 C C . LYS A 1 73 ? -0.327 -2.040 4.815 1.00 96.25 73 LYS A C 1
ATOM 556 O O . LYS A 1 73 ? -1.489 -1.853 5.169 1.00 96.25 73 LYS A O 1
ATOM 561 N N . PHE A 1 74 ? 0.425 -3.022 5.308 1.00 94.75 74 PHE A N 1
ATOM 562 C CA . PHE A 1 74 ? -0.028 -3.900 6.382 1.00 94.75 74 PHE A CA 1
ATOM 563 C C . PHE A 1 74 ? -0.274 -3.117 7.676 1.00 94.75 74 PHE A C 1
ATOM 565 O O . PHE A 1 74 ? -1.336 -3.265 8.272 1.00 94.75 74 PHE A O 1
ATOM 572 N N . ALA A 1 75 ? 0.653 -2.240 8.073 1.00 94.56 75 ALA A N 1
ATOM 573 C CA . ALA A 1 75 ? 0.477 -1.374 9.240 1.00 94.56 75 ALA A CA 1
ATOM 574 C C . ALA A 1 75 ? -0.750 -0.453 9.100 1.00 94.56 75 ALA A C 1
ATOM 576 O O . ALA A 1 75 ? -1.548 -0.321 10.028 1.00 94.56 75 ALA A O 1
ATOM 577 N N . ASP A 1 76 ? -0.946 0.135 7.921 1.00 94.06 76 ASP A N 1
ATOM 578 C CA . ASP A 1 76 ? -2.120 0.948 7.592 1.00 94.06 76 ASP A CA 1
ATOM 579 C C . ASP A 1 76 ? -3.436 0.151 7.679 1.00 94.06 76 ASP A C 1
ATOM 581 O O . ASP A 1 76 ? -4.388 0.562 8.343 1.00 94.06 76 ASP A O 1
ATOM 585 N N . ALA A 1 77 ? -3.483 -1.040 7.076 1.00 93.62 77 ALA A N 1
ATOM 586 C CA . ALA A 1 77 ? -4.662 -1.903 7.128 1.00 93.62 77 ALA A CA 1
ATOM 587 C C . ALA A 1 77 ? -4.968 -2.371 8.558 1.00 93.62 77 ALA A C 1
ATOM 589 O O . ALA A 1 77 ? -6.127 -2.392 8.965 1.00 93.62 77 ALA A O 1
ATOM 590 N N . LEU A 1 78 ? -3.936 -2.711 9.331 1.00 94.50 78 LEU A N 1
ATOM 591 C CA . LEU A 1 78 ? -4.071 -3.140 10.719 1.00 94.50 78 LEU A CA 1
ATOM 592 C C . LEU A 1 78 ? -4.617 -2.010 11.591 1.00 94.50 78 LEU A C 1
ATOM 594 O O . LEU A 1 78 ? -5.573 -2.223 12.330 1.00 94.50 78 LEU A O 1
ATOM 598 N N . THR A 1 79 ? -4.059 -0.805 11.484 1.00 93.12 79 THR A N 1
ATOM 599 C CA . THR A 1 79 ? -4.545 0.355 12.248 1.00 93.12 79 THR A CA 1
ATOM 600 C C . THR A 1 79 ? -5.975 0.722 11.852 1.00 93.12 79 THR A C 1
ATOM 602 O O . THR A 1 79 ? -6.809 0.925 12.727 1.00 93.12 79 THR A O 1
ATOM 605 N N . THR A 1 80 ? -6.314 0.691 10.562 1.00 92.44 80 THR A N 1
ATOM 606 C CA . THR A 1 80 ? -7.695 0.908 10.096 1.00 92.44 80 THR A CA 1
ATOM 607 C C . THR A 1 80 ? -8.653 -0.144 10.664 1.00 92.44 80 THR A C 1
ATOM 609 O O . THR A 1 80 ? -9.691 0.186 11.234 1.00 92.44 80 THR A O 1
ATOM 612 N N . GLY A 1 81 ? -8.290 -1.425 10.555 1.00 90.81 81 GLY A N 1
ATOM 613 C CA . GLY A 1 81 ? -9.111 -2.534 11.035 1.00 90.81 81 GLY A CA 1
ATOM 614 C C . GLY A 1 81 ? -9.316 -2.506 12.547 1.00 90.81 81 GLY A C 1
ATOM 615 O O . GLY A 1 81 ? -10.433 -2.727 13.012 1.00 90.81 81 GLY A O 1
ATOM 616 N N . ILE A 1 82 ? -8.269 -2.188 13.316 1.00 92.19 82 ILE A N 1
ATOM 617 C CA . ILE A 1 82 ? -8.372 -2.046 14.772 1.00 92.19 82 ILE A CA 1
ATOM 618 C C . ILE A 1 82 ? -9.298 -0.887 15.137 1.00 92.19 82 ILE A C 1
ATOM 620 O O . ILE A 1 82 ? -10.182 -1.071 15.973 1.00 92.19 82 ILE A O 1
ATOM 624 N N . GLY A 1 83 ? -9.124 0.276 14.503 1.00 90.19 83 GLY A N 1
ATOM 625 C CA . GLY A 1 83 ? -9.949 1.454 14.762 1.00 90.19 83 GLY A CA 1
ATOM 626 C C . GLY A 1 83 ? -11.430 1.166 14.549 1.00 90.19 83 GLY A C 1
ATOM 627 O O . GLY A 1 83 ? -12.219 1.332 15.472 1.00 90.19 83 GLY A O 1
ATOM 628 N N . LEU A 1 84 ? -11.787 0.635 13.379 1.00 90.62 84 LEU A N 1
ATOM 629 C CA . LEU A 1 84 ? -13.184 0.367 13.022 1.00 90.62 84 LEU A CA 1
ATOM 630 C C . LEU A 1 84 ? -13.829 -0.760 13.839 1.00 90.62 84 LEU A C 1
ATOM 632 O O . LEU A 1 84 ? -15.048 -0.785 13.987 1.00 90.62 84 LEU A O 1
ATOM 636 N N . ARG A 1 85 ? -13.045 -1.726 14.331 1.00 89.50 85 ARG A N 1
ATOM 637 C CA . ARG A 1 85 ? -13.592 -2.900 15.025 1.00 89.50 85 ARG A CA 1
ATOM 638 C C . ARG A 1 85 ? -13.682 -2.733 16.535 1.00 89.50 85 ARG A C 1
ATOM 640 O O . ARG A 1 85 ? -14.606 -3.272 17.138 1.00 89.50 85 ARG A O 1
ATOM 647 N N . PHE A 1 86 ? -12.709 -2.063 17.144 1.00 88.69 86 PHE A N 1
ATOM 648 C CA . PHE A 1 86 ? -12.547 -2.068 18.600 1.00 88.69 86 PHE A CA 1
ATOM 649 C C . PHE A 1 86 ? -12.748 -0.704 19.253 1.00 88.69 86 PHE A C 1
ATOM 651 O O . PHE A 1 86 ? -12.863 -0.656 20.475 1.00 88.69 86 PHE A O 1
ATOM 658 N N . VAL A 1 87 ? -12.807 0.390 18.486 1.00 87.25 87 VAL A N 1
ATOM 659 C CA . VAL A 1 87 ? -12.980 1.738 19.038 1.00 87.25 87 VAL A CA 1
ATOM 660 C C . VAL A 1 87 ? -14.347 2.292 18.613 1.00 87.25 87 VAL A C 1
ATOM 662 O O . VAL A 1 87 ? -14.486 2.755 17.486 1.00 87.25 87 VAL A O 1
ATOM 665 N N . PRO A 1 88 ? -15.367 2.289 19.496 1.00 81.69 88 PRO A N 1
ATOM 666 C CA . PRO A 1 88 ? -16.741 2.689 19.161 1.00 81.69 88 PRO A CA 1
ATOM 667 C C . PRO A 1 88 ? -16.891 4.120 18.633 1.00 81.69 88 PRO A C 1
ATOM 669 O O . PRO A 1 88 ? -17.869 4.435 17.962 1.00 81.69 88 PRO A O 1
ATOM 672 N N . THR A 1 89 ? -15.944 4.999 18.962 1.00 84.50 89 THR A N 1
ATOM 673 C CA . THR A 1 89 ? -15.931 6.402 18.529 1.00 84.50 89 THR A CA 1
ATOM 674 C C . THR A 1 89 ? -15.299 6.601 17.151 1.00 84.50 89 THR A C 1
ATOM 676 O O . THR A 1 89 ? -15.387 7.696 16.597 1.00 84.50 89 THR A O 1
ATOM 679 N N . VAL A 1 90 ? -14.684 5.562 16.576 1.00 86.12 90 VAL A N 1
ATOM 680 C CA . VAL A 1 90 ? -14.019 5.606 15.271 1.00 86.12 90 VAL A CA 1
ATOM 681 C C . VAL A 1 90 ? -14.923 4.982 14.217 1.00 86.12 90 VAL A C 1
ATOM 683 O O . VAL A 1 90 ? -15.347 3.836 14.331 1.00 86.12 90 VAL A O 1
ATOM 686 N N . TYR A 1 91 ? -15.192 5.741 13.161 1.00 87.00 91 TYR A N 1
ATOM 687 C CA . TYR A 1 91 ? -16.001 5.306 12.029 1.00 87.00 91 TYR A CA 1
ATOM 688 C C . TYR A 1 91 ? -15.366 5.755 10.715 1.00 87.00 91 TYR A C 1
ATOM 690 O O . TYR A 1 91 ? -14.591 6.712 10.671 1.00 87.00 91 TYR A O 1
ATOM 698 N N . GLU A 1 92 ? -15.698 5.050 9.635 1.00 86.31 92 GLU A N 1
ATOM 699 C CA . GLU A 1 92 ? -15.242 5.403 8.296 1.00 86.31 92 GLU A CA 1
ATOM 700 C C . GLU A 1 92 ? -15.949 6.689 7.845 1.00 86.31 92 GLU A C 1
ATOM 702 O O . GLU A 1 92 ? -17.172 6.730 7.710 1.00 86.31 92 GLU A O 1
ATOM 707 N N . ALA A 1 93 ? -15.179 7.757 7.629 1.00 87.25 93 ALA A N 1
ATOM 708 C CA . ALA A 1 93 ? -15.730 9.060 7.258 1.00 87.25 93 ALA A CA 1
ATOM 709 C C . ALA A 1 93 ? -16.250 9.081 5.812 1.00 87.25 93 ALA A C 1
ATOM 711 O O . ALA A 1 93 ? -17.103 9.903 5.469 1.00 87.25 93 ALA A O 1
ATOM 712 N N . ASN A 1 94 ? -15.738 8.199 4.948 1.00 87.31 94 ASN A N 1
ATOM 713 C CA . ASN A 1 94 ? -16.165 8.120 3.561 1.00 87.31 94 ASN A CA 1
ATOM 714 C C . ASN A 1 94 ? -17.390 7.193 3.408 1.00 87.31 94 ASN A C 1
ATOM 716 O O . ASN A 1 94 ? -17.243 5.970 3.488 1.00 87.31 94 ASN A O 1
ATOM 720 N N . PRO A 1 95 ? -18.584 7.725 3.077 1.00 87.31 95 PRO A N 1
ATOM 721 C CA . PRO A 1 95 ? -19.812 6.930 3.014 1.00 87.31 95 PRO A CA 1
ATOM 722 C C . PRO A 1 95 ? -19.787 5.862 1.913 1.00 87.31 95 PRO A C 1
ATOM 724 O O . PRO A 1 95 ? -20.454 4.835 2.031 1.00 87.31 95 PRO A O 1
ATOM 727 N N . ALA A 1 96 ? -19.017 6.068 0.840 1.00 88.12 96 ALA A N 1
ATOM 728 C CA . ALA A 1 96 ? -18.875 5.071 -0.216 1.00 88.12 96 ALA A CA 1
ATOM 729 C C . ALA A 1 96 ? -18.032 3.876 0.252 1.00 88.12 96 ALA A C 1
ATOM 731 O O . ALA A 1 96 ? -18.370 2.730 -0.043 1.00 88.12 96 ALA A O 1
ATOM 732 N N . VAL A 1 97 ? -16.958 4.141 1.002 1.00 85.88 97 VAL A N 1
ATOM 733 C CA . VAL A 1 97 ? -16.098 3.092 1.568 1.00 85.88 97 VAL A CA 1
ATOM 734 C C . VAL A 1 97 ? -16.851 2.347 2.664 1.00 85.88 97 VAL A C 1
ATOM 736 O O . VAL A 1 97 ? -16.877 1.120 2.631 1.00 85.88 97 VAL A O 1
ATOM 739 N N . ASP A 1 98 ? -17.552 3.060 3.549 1.00 88.50 98 ASP A N 1
ATOM 740 C CA . ASP A 1 98 ? -18.399 2.450 4.579 1.00 88.50 98 ASP A CA 1
ATOM 741 C C . ASP A 1 98 ? -19.447 1.510 3.965 1.00 88.50 98 ASP A C 1
ATOM 743 O O . ASP A 1 98 ? -19.554 0.345 4.349 1.00 88.50 98 ASP A O 1
ATOM 747 N N . ALA A 1 99 ? -20.159 1.953 2.924 1.00 87.19 99 ALA A N 1
ATOM 748 C CA . ALA A 1 99 ? -21.151 1.122 2.243 1.00 87.19 99 ALA A CA 1
ATOM 749 C C . ALA A 1 99 ? -20.551 -0.172 1.664 1.00 87.19 99 ALA A C 1
ATOM 751 O O . ALA A 1 99 ? -21.194 -1.225 1.697 1.00 87.19 99 ALA A O 1
ATOM 752 N N . VAL A 1 100 ? -19.323 -0.115 1.143 1.00 86.62 100 VAL A N 1
ATOM 753 C CA . VAL A 1 100 ? -18.608 -1.295 0.639 1.00 86.62 100 VAL A CA 1
ATOM 754 C C . VAL A 1 100 ? -18.164 -2.195 1.791 1.00 86.62 100 VAL A C 1
ATOM 756 O O . VAL A 1 100 ? -18.412 -3.400 1.740 1.00 86.62 100 VAL A O 1
ATOM 759 N N . LEU A 1 101 ? -17.572 -1.639 2.850 1.00 88.31 101 LEU A N 1
ATOM 760 C CA . LEU A 1 101 ? -17.112 -2.405 4.011 1.00 88.31 101 LEU A CA 1
ATOM 761 C C . LEU A 1 101 ? -18.270 -3.069 4.760 1.00 88.31 101 LEU A C 1
ATOM 763 O O . LEU A 1 101 ? -18.114 -4.188 5.239 1.00 88.31 101 LEU A O 1
ATOM 767 N N . ARG A 1 102 ? -19.455 -2.456 4.803 1.00 87.50 102 ARG A N 1
ATOM 768 C CA . ARG A 1 102 ? -20.656 -3.071 5.394 1.00 87.50 102 ARG A CA 1
ATOM 769 C C . ARG A 1 102 ? -21.204 -4.228 4.561 1.00 87.50 102 ARG A C 1
ATOM 771 O O . ARG A 1 102 ? -21.804 -5.137 5.123 1.00 87.50 102 ARG A O 1
ATOM 778 N N . ARG A 1 103 ? -20.995 -4.220 3.240 1.00 90.31 103 ARG A N 1
ATOM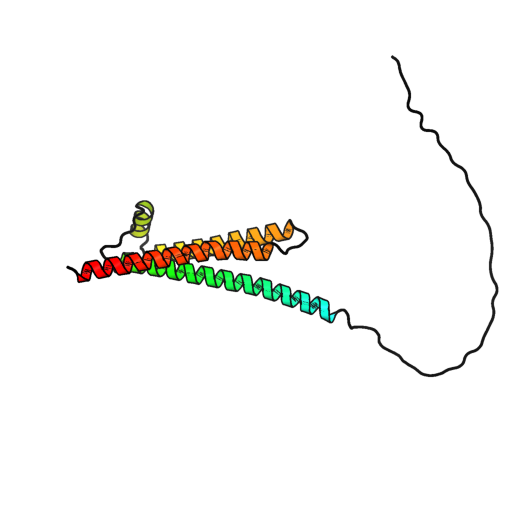 779 C CA . ARG A 1 103 ? -21.406 -5.317 2.342 1.00 90.31 103 ARG A CA 1
ATOM 780 C C . ARG A 1 103 ? -20.407 -6.468 2.315 1.00 90.31 103 ARG A C 1
ATOM 782 O O . ARG A 1 103 ? -20.813 -7.621 2.269 1.00 90.31 103 ARG A O 1
ATOM 789 N N . VAL A 1 104 ? -19.116 -6.147 2.286 1.00 89.50 104 VAL A N 1
ATOM 790 C CA . VAL A 1 104 ? -18.027 -7.121 2.097 1.00 89.50 104 VAL A CA 1
ATOM 791 C C . VAL A 1 104 ? -17.456 -7.605 3.433 1.00 89.50 104 VAL A C 1
ATOM 793 O O . VAL A 1 104 ? -16.898 -8.695 3.506 1.00 89.50 104 VAL A O 1
ATOM 796 N N . GLY A 1 105 ? -17.614 -6.819 4.495 1.00 89.94 105 GLY A N 1
ATOM 797 C CA . GLY A 1 105 ? -16.929 -6.995 5.769 1.00 89.94 105 GLY A CA 1
ATOM 798 C C . GLY A 1 105 ? -15.612 -6.217 5.809 1.00 89.94 105 GLY A C 1
ATOM 799 O O . GLY A 1 105 ? -14.885 -6.140 4.817 1.00 89.94 105 GLY A O 1
ATOM 800 N N . VAL A 1 106 ? -15.293 -5.653 6.979 1.00 89.19 106 VAL A N 1
ATOM 801 C CA . VAL A 1 106 ? -14.083 -4.838 7.190 1.00 89.19 106 VAL A CA 1
ATOM 802 C C . VAL A 1 106 ? -12.813 -5.647 6.918 1.00 89.19 106 VAL A C 1
ATOM 804 O O . VAL A 1 106 ? -11.948 -5.198 6.175 1.00 89.19 106 VAL A O 1
ATOM 807 N N . GLU A 1 107 ? -12.713 -6.868 7.452 1.00 89.06 107 GLU A N 1
ATOM 808 C CA . GLU A 1 107 ? -11.526 -7.719 7.280 1.00 89.06 107 GLU A CA 1
ATOM 809 C C . GLU A 1 107 ? -11.298 -8.100 5.816 1.00 89.06 107 GLU A C 1
ATOM 811 O O . GLU A 1 107 ? -10.229 -7.850 5.260 1.00 89.06 107 GLU A O 1
ATOM 816 N N . THR A 1 108 ? -12.318 -8.666 5.167 1.00 89.62 108 THR A N 1
ATOM 817 C CA . THR A 1 108 ? -12.241 -9.077 3.762 1.00 89.62 108 THR A CA 1
ATOM 818 C C . THR A 1 108 ? -11.986 -7.879 2.853 1.00 89.62 108 THR A C 1
ATOM 820 O O . THR A 1 108 ? -11.136 -7.956 1.965 1.00 89.62 108 THR A O 1
ATOM 823 N N . GLY A 1 109 ? -12.654 -6.749 3.104 1.00 88.94 109 GLY A N 1
ATOM 824 C CA . GLY A 1 109 ? -12.448 -5.506 2.367 1.00 88.94 109 GLY A CA 1
ATOM 825 C C . GLY A 1 109 ? -11.014 -4.992 2.481 1.00 88.94 109 GLY A C 1
ATOM 826 O O . GLY A 1 109 ? -10.400 -4.665 1.464 1.00 88.94 109 GLY A O 1
ATOM 827 N N . LEU A 1 110 ? -10.439 -4.982 3.687 1.00 91.75 110 LEU A N 1
ATOM 828 C CA . LEU A 1 110 ? -9.059 -4.550 3.923 1.00 91.75 110 LEU A CA 1
ATOM 829 C C . LEU A 1 110 ? -8.034 -5.496 3.293 1.00 91.75 110 LEU A C 1
ATOM 831 O O . LEU A 1 110 ? -7.073 -5.019 2.690 1.00 91.75 110 LEU A O 1
ATOM 835 N N . ILE A 1 111 ? -8.236 -6.813 3.381 1.00 92.69 111 ILE A N 1
ATOM 836 C CA . ILE A 1 111 ? -7.333 -7.802 2.772 1.00 92.69 111 ILE A CA 1
ATOM 837 C C . ILE A 1 111 ? -7.341 -7.653 1.250 1.00 92.69 111 ILE A C 1
ATOM 839 O O . ILE A 1 111 ? -6.288 -7.452 0.645 1.00 92.69 111 ILE A O 1
ATOM 843 N N . VAL A 1 112 ? -8.523 -7.695 0.627 1.00 92.62 112 VAL A N 1
ATOM 844 C CA . VAL A 1 112 ? -8.655 -7.633 -0.835 1.00 92.62 112 VAL A CA 1
ATOM 845 C C . VAL A 1 112 ? -8.136 -6.300 -1.368 1.00 92.62 112 VAL A C 1
ATOM 847 O O . VAL A 1 112 ? -7.326 -6.292 -2.295 1.00 92.62 112 VAL A O 1
ATOM 850 N N . SER A 1 113 ? -8.530 -5.174 -0.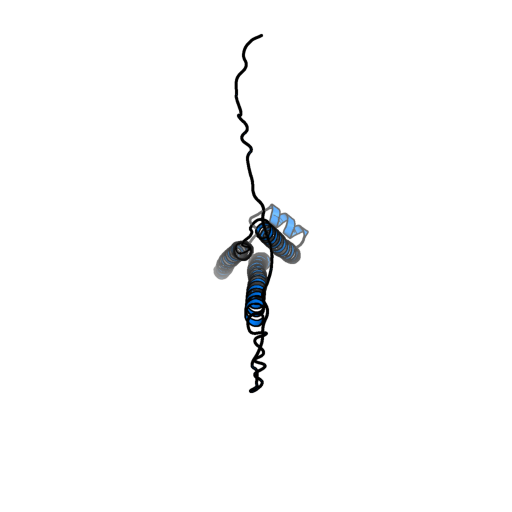765 1.00 91.50 113 SER A N 1
ATOM 851 C CA . SER A 1 113 ? -8.056 -3.852 -1.196 1.00 91.50 113 SER A CA 1
ATOM 852 C C . SER A 1 113 ? -6.545 -3.688 -1.019 1.00 91.50 113 SER A C 1
ATOM 854 O O . SER A 1 113 ? -5.887 -3.156 -1.912 1.00 91.50 113 SER A O 1
ATOM 856 N N . SER A 1 114 ? -5.965 -4.196 0.073 1.00 92.81 114 SER A N 1
ATOM 857 C CA . SER A 1 114 ? -4.516 -4.146 0.294 1.00 92.81 114 SER A CA 1
ATOM 858 C C . SER A 1 114 ? -3.757 -4.986 -0.729 1.00 92.81 114 SER A C 1
ATOM 860 O O . SER A 1 114 ? -2.787 -4.496 -1.305 1.00 92.81 114 SER A O 1
ATOM 862 N N . CYS A 1 115 ? -4.220 -6.204 -1.025 1.00 93.25 115 CYS A N 1
ATOM 863 C CA . CYS A 1 115 ? -3.635 -7.037 -2.076 1.00 93.25 115 CYS A CA 1
ATOM 864 C C . CYS A 1 115 ? -3.704 -6.349 -3.445 1.00 93.25 115 CYS A C 1
ATOM 866 O O . CYS A 1 115 ? -2.687 -6.255 -4.134 1.00 93.25 115 CYS A O 1
ATOM 868 N N . VAL A 1 116 ? -4.875 -5.826 -3.823 1.00 95.50 116 VAL A N 1
ATOM 869 C CA . VAL A 1 116 ? -5.070 -5.131 -5.104 1.00 95.50 116 VAL A CA 1
ATOM 870 C C . VAL A 1 116 ? -4.163 -3.907 -5.206 1.00 95.50 116 VAL A C 1
ATOM 872 O O . VAL A 1 116 ? -3.503 -3.735 -6.231 1.00 95.50 116 VAL A O 1
ATOM 875 N N . LEU A 1 117 ? -4.072 -3.083 -4.160 1.00 94.31 117 LEU A N 1
ATOM 876 C CA . LEU A 1 117 ? -3.221 -1.891 -4.156 1.00 94.31 117 LEU A CA 1
ATOM 877 C C . LEU A 1 117 ? -1.739 -2.241 -4.279 1.00 94.31 117 LEU A C 1
ATOM 879 O O . LEU A 1 117 ? -1.056 -1.669 -5.126 1.00 94.31 117 LEU A O 1
A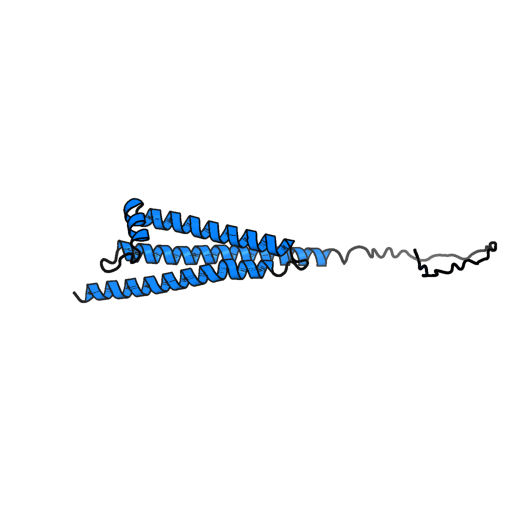TOM 883 N N . VAL A 1 118 ? -1.243 -3.194 -3.485 1.00 95.69 118 VAL A N 1
ATOM 884 C CA . VAL A 1 118 ? 0.169 -3.603 -3.525 1.00 95.69 118 VAL A CA 1
ATOM 885 C C . VAL A 1 118 ? 0.529 -4.148 -4.905 1.00 95.69 118 VAL A C 1
ATOM 887 O O . VAL A 1 118 ? 1.487 -3.675 -5.514 1.00 95.69 118 VAL A O 1
ATOM 890 N N . VAL A 1 119 ? -0.267 -5.077 -5.447 1.00 96.62 119 VAL A N 1
ATOM 891 C CA . VAL A 1 119 ? -0.030 -5.646 -6.784 1.00 96.62 119 VAL A CA 1
ATOM 892 C C . VAL A 1 119 ? -0.081 -4.563 -7.861 1.00 96.62 119 VAL A C 1
ATOM 894 O O . VAL A 1 119 ? 0.779 -4.539 -8.739 1.00 96.62 119 VAL A O 1
ATOM 897 N N . SER A 1 120 ? -1.037 -3.635 -7.778 1.00 96.69 120 SER A N 1
ATOM 898 C CA . SER A 1 120 ? -1.168 -2.538 -8.744 1.00 96.69 120 SER A CA 1
ATOM 899 C C . SER A 1 120 ? 0.038 -1.602 -8.713 1.00 96.69 120 SER A C 1
ATOM 901 O O . SER A 1 120 ? 0.580 -1.269 -9.765 1.00 96.69 120 SER A O 1
ATOM 903 N N . ILE A 1 121 ? 0.507 -1.210 -7.524 1.00 95.81 121 ILE A N 1
ATOM 904 C CA . ILE A 1 121 ? 1.688 -0.349 -7.369 1.00 95.81 121 ILE A CA 1
ATOM 905 C C . ILE A 1 121 ? 2.932 -1.052 -7.915 1.00 95.81 121 ILE A C 1
ATOM 907 O O . ILE A 1 121 ? 3.697 -0.428 -8.652 1.00 95.81 121 ILE A O 1
ATOM 911 N N . ILE A 1 122 ? 3.121 -2.342 -7.615 1.00 95.19 122 ILE A N 1
ATOM 912 C CA . ILE A 1 122 ? 4.234 -3.140 -8.150 1.00 95.19 122 ILE A CA 1
ATOM 913 C C . ILE A 1 122 ? 4.170 -3.184 -9.676 1.00 95.19 122 ILE A C 1
ATOM 915 O O . ILE A 1 122 ? 5.152 -2.855 -10.339 1.00 95.19 122 ILE A O 1
ATOM 919 N N . ALA A 1 123 ? 3.012 -3.531 -10.239 1.00 95.38 123 ALA A N 1
ATOM 920 C CA . ALA A 1 123 ? 2.831 -3.631 -11.681 1.00 95.38 123 ALA A CA 1
ATOM 921 C C . ALA A 1 123 ? 3.125 -2.296 -12.379 1.00 95.38 123 ALA A C 1
ATOM 923 O O . ALA A 1 123 ? 3.938 -2.252 -13.301 1.00 95.38 123 ALA A O 1
ATOM 924 N N . ILE A 1 124 ? 2.528 -1.196 -11.913 1.00 95.88 124 ILE A N 1
ATOM 925 C CA . ILE A 1 124 ? 2.731 0.140 -12.490 1.00 95.88 124 ILE A CA 1
ATOM 926 C C . ILE A 1 124 ? 4.199 0.563 -12.374 1.00 95.88 124 ILE A C 1
ATOM 928 O O . ILE A 1 124 ? 4.780 1.041 -13.351 1.00 95.88 124 ILE A O 1
ATOM 932 N N . THR A 1 125 ? 4.817 0.359 -11.208 1.00 95.19 125 THR A N 1
ATOM 933 C CA . THR A 1 125 ? 6.210 0.750 -10.951 1.00 95.19 125 THR A CA 1
ATOM 934 C C . THR A 1 125 ? 7.180 -0.019 -11.842 1.00 95.19 125 THR A C 1
ATOM 936 O O . THR A 1 125 ? 8.069 0.583 -12.449 1.00 95.19 125 THR A O 1
ATOM 939 N N . GLU A 1 126 ? 7.007 -1.334 -11.977 1.00 93.12 126 GLU A N 1
ATOM 940 C CA . GLU A 1 126 ? 7.876 -2.157 -12.818 1.00 93.12 126 GLU A CA 1
ATOM 941 C C . GLU A 1 126 ? 7.654 -1.889 -14.310 1.00 93.12 126 GLU A C 1
ATOM 943 O O . GLU A 1 126 ? 8.634 -1.745 -15.043 1.00 93.12 126 GLU A O 1
ATOM 948 N N . ILE A 1 127 ? 6.405 -1.720 -14.765 1.00 93.50 127 ILE A N 1
ATOM 949 C CA . ILE A 1 127 ? 6.107 -1.327 -16.154 1.00 93.50 127 ILE A CA 1
ATOM 950 C C . ILE A 1 127 ? 6.782 0.009 -16.480 1.00 93.50 127 ILE A C 1
ATOM 952 O O . ILE A 1 127 ? 7.451 0.131 -17.509 1.00 93.50 127 ILE A O 1
ATOM 956 N N . ALA A 1 128 ? 6.669 1.001 -15.593 1.00 91.50 128 ALA A N 1
ATOM 957 C CA . ALA A 1 128 ? 7.313 2.298 -15.768 1.00 91.50 128 ALA A CA 1
ATOM 958 C C . ALA A 1 128 ? 8.845 2.177 -15.785 1.00 91.50 128 ALA A C 1
ATOM 960 O O . ALA A 1 128 ? 9.502 2.757 -16.653 1.00 91.50 128 ALA A O 1
ATOM 961 N N . ALA A 1 129 ? 9.432 1.392 -14.878 1.00 89.56 129 ALA A N 1
ATOM 962 C CA . ALA A 1 129 ? 10.876 1.182 -14.819 1.00 89.56 129 ALA A CA 1
ATOM 963 C C . ALA A 1 129 ? 11.411 0.506 -16.094 1.00 89.56 129 ALA A C 1
ATOM 965 O O . ALA A 1 129 ? 12.437 0.934 -16.634 1.00 89.56 129 ALA A O 1
ATOM 966 N N . VAL A 1 130 ? 10.701 -0.501 -16.614 1.00 89.69 130 VAL A N 1
ATOM 967 C CA . VAL A 1 130 ? 11.025 -1.170 -17.883 1.00 89.69 130 VAL A CA 1
ATOM 968 C C . VAL A 1 130 ? 10.904 -0.189 -19.047 1.00 89.69 130 VAL A C 1
ATOM 970 O O . VAL A 1 130 ? 11.860 -0.034 -19.809 1.00 89.69 130 VAL A O 1
ATOM 973 N N . ALA A 1 131 ? 9.795 0.545 -19.151 1.00 89.25 131 ALA A N 1
ATOM 974 C CA . ALA A 1 131 ? 9.582 1.527 -20.213 1.00 89.25 131 ALA A CA 1
ATOM 975 C C . ALA A 1 131 ? 10.680 2.606 -20.239 1.00 89.25 131 ALA A C 1
ATOM 977 O O . ALA A 1 131 ? 11.188 2.958 -21.306 1.00 89.25 131 ALA A O 1
ATOM 978 N N . VAL A 1 132 ? 11.099 3.095 -19.068 1.00 89.94 132 VAL A N 1
ATOM 979 C CA . VAL A 1 132 ? 12.198 4.062 -18.938 1.00 89.94 132 VAL A CA 1
ATOM 980 C C . VAL A 1 132 ? 13.540 3.445 -19.336 1.00 89.94 132 VAL A C 1
ATOM 982 O O . VAL A 1 132 ? 14.330 4.106 -20.012 1.00 89.94 132 VAL A O 1
ATOM 985 N N . SER A 1 133 ? 13.794 2.183 -18.977 1.00 86.75 133 SER A N 1
ATOM 986 C CA . SER A 1 133 ? 15.033 1.484 -19.344 1.00 86.75 133 SER A CA 1
ATOM 987 C C . SER A 1 133 ? 15.173 1.241 -20.849 1.00 86.75 133 S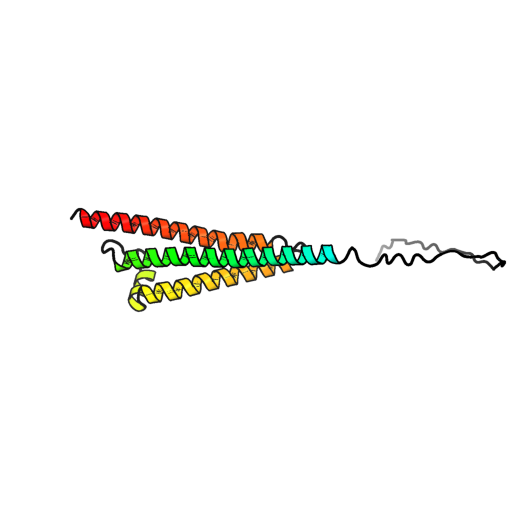ER A C 1
ATOM 989 O O . SER A 1 133 ? 16.282 1.309 -21.368 1.00 86.75 133 SER A O 1
ATOM 991 N N . ILE A 1 134 ? 14.058 1.023 -21.553 1.00 87.25 134 ILE A N 1
ATOM 992 C CA . ILE A 1 134 ? 14.039 0.832 -23.010 1.00 87.25 134 ILE A CA 1
ATOM 993 C C . ILE A 1 134 ? 14.232 2.172 -23.732 1.00 87.25 134 ILE A C 1
ATOM 995 O O . ILE A 1 134 ? 14.945 2.245 -24.730 1.00 87.25 134 ILE A O 1
ATOM 999 N N . ARG A 1 135 ? 13.615 3.252 -23.232 1.00 86.12 135 ARG A N 1
ATOM 1000 C CA . ARG A 1 135 ? 13.657 4.574 -23.882 1.00 86.12 135 ARG A CA 1
ATOM 1001 C C . ARG A 1 135 ? 14.976 5.326 -23.690 1.00 86.12 135 ARG A C 1
ATOM 1003 O O . ARG A 1 135 ? 15.294 6.180 -24.513 1.00 86.12 135 ARG A O 1
ATOM 1010 N N . ARG A 1 136 ? 15.731 5.070 -22.615 1.00 82.44 136 ARG A N 1
ATOM 1011 C CA . ARG A 1 136 ? 16.990 5.777 -22.319 1.00 82.44 136 ARG A CA 1
ATOM 1012 C C . ARG A 1 136 ? 18.193 4.841 -22.379 1.00 82.44 136 ARG A C 1
ATOM 1014 O O . ARG A 1 136 ? 18.287 3.906 -21.592 1.00 82.44 136 ARG A O 1
ATOM 1021 N N . ARG A 1 137 ? 19.160 5.185 -23.241 1.00 64.94 137 ARG A N 1
ATOM 1022 C CA . ARG A 1 137 ? 20.407 4.430 -23.492 1.00 64.94 137 ARG A CA 1
ATOM 1023 C C . ARG A 1 137 ? 21.209 4.086 -22.232 1.00 64.94 137 ARG A C 1
ATOM 1025 O O . ARG A 1 137 ? 21.888 3.067 -22.211 1.00 64.94 137 ARG A O 1
ATOM 1032 N N . ASP A 1 138 ? 21.095 4.898 -21.186 1.00 66.25 138 ASP A N 1
ATOM 1033 C CA . ASP A 1 138 ? 21.946 4.775 -20.006 1.00 66.25 138 ASP A CA 1
ATOM 1034 C C . ASP A 1 138 ? 21.342 3.915 -18.877 1.00 66.25 138 ASP A C 1
ATOM 1036 O O . ASP A 1 138 ? 22.042 3.609 -17.914 1.00 66.25 138 ASP A O 1
ATOM 1040 N N . GLY A 1 139 ? 20.053 3.538 -18.938 1.00 67.56 139 GLY A N 1
ATOM 1041 C CA . GLY A 1 139 ? 19.402 2.594 -18.004 1.00 67.56 139 GLY A CA 1
ATOM 1042 C C . GLY A 1 139 ? 19.488 2.909 -16.493 1.00 67.56 139 GLY A C 1
ATOM 1043 O O . GLY A 1 139 ? 19.085 2.084 -15.668 1.00 67.56 139 GLY A O 1
ATOM 1044 N N . HIS A 1 140 ? 20.022 4.071 -16.107 1.00 80.69 140 HIS A N 1
ATOM 1045 C CA . HIS A 1 140 ? 20.303 4.465 -14.721 1.00 80.69 140 HIS A CA 1
ATOM 1046 C C . HIS A 1 140 ? 19.097 5.097 -14.018 1.00 80.69 140 HIS A C 1
ATOM 1048 O O . HIS A 1 140 ? 19.093 5.198 -12.796 1.00 80.69 140 HIS A O 1
ATOM 1054 N N . LEU A 1 141 ? 18.061 5.484 -14.767 1.00 85.56 141 LEU A N 1
ATOM 1055 C CA . LEU A 1 141 ? 16.833 6.055 -14.208 1.00 85.56 141 LEU A CA 1
ATOM 1056 C C . LEU A 1 141 ? 15.860 4.990 -13.683 1.00 85.56 141 LEU A C 1
ATOM 1058 O O . LEU A 1 141 ? 15.037 5.295 -12.830 1.00 85.56 141 LEU A O 1
ATOM 1062 N N . ALA A 1 142 ? 15.953 3.736 -14.140 1.00 85.88 142 ALA A N 1
ATOM 1063 C CA . ALA A 1 142 ? 15.044 2.673 -13.700 1.00 85.88 142 ALA A CA 1
ATOM 1064 C C . ALA A 1 142 ? 15.086 2.409 -12.172 1.00 85.88 142 ALA A C 1
ATOM 1066 O O . ALA A 1 142 ? 14.023 2.263 -11.572 1.00 85.88 142 ALA A O 1
ATOM 1067 N N . PRO A 1 143 ? 16.257 2.405 -11.500 1.00 87.19 143 PRO A N 1
ATOM 1068 C CA . PRO A 1 143 ? 16.321 2.390 -10.036 1.00 87.19 143 PRO A CA 1
ATOM 1069 C C . PRO A 1 143 ? 15.633 3.585 -9.363 1.00 87.19 143 PRO A C 1
ATOM 1071 O O . PRO A 1 143 ? 15.006 3.403 -8.327 1.00 87.19 143 PRO A O 1
ATOM 1074 N N . LEU A 1 144 ? 15.708 4.784 -9.951 1.00 89.44 144 LEU A N 1
ATOM 1075 C CA . LEU A 1 144 ? 15.053 5.981 -9.413 1.00 89.44 144 LEU A CA 1
ATOM 1076 C C . LEU A 1 144 ? 13.530 5.879 -9.546 1.00 89.44 144 LEU A C 1
ATOM 1078 O O . LEU A 1 144 ? 12.814 6.193 -8.602 1.00 89.44 144 LEU A O 1
ATOM 1082 N N . VAL A 1 145 ? 13.034 5.358 -10.672 1.00 91.38 145 VAL A N 1
ATOM 1083 C CA . VAL A 1 145 ? 11.603 5.069 -10.858 1.00 91.38 145 VAL A CA 1
ATOM 1084 C C . VAL A 1 145 ? 11.104 4.092 -9.797 1.00 91.38 145 VAL A C 1
ATOM 1086 O O . VAL A 1 145 ? 10.064 4.341 -9.203 1.00 91.38 145 VAL A O 1
ATOM 1089 N N . ARG A 1 146 ? 11.858 3.024 -9.502 1.00 92.38 146 ARG A N 1
ATOM 1090 C CA . ARG A 1 146 ? 11.512 2.085 -8.422 1.00 92.38 146 ARG A CA 1
ATOM 1091 C C . ARG A 1 146 ? 11.551 2.739 -7.047 1.00 92.38 146 ARG A C 1
ATOM 1093 O O . ARG A 1 146 ? 10.638 2.536 -6.258 1.00 92.38 146 ARG A O 1
ATOM 1100 N N . LEU A 1 147 ? 12.577 3.543 -6.768 1.00 92.00 147 LEU A N 1
ATOM 1101 C CA . LEU A 1 147 ? 12.695 4.264 -5.502 1.00 92.00 147 LEU A CA 1
ATOM 1102 C C . LEU A 1 147 ? 11.479 5.166 -5.265 1.00 92.00 147 LEU A C 1
ATOM 1104 O O . LEU A 1 147 ? 10.908 5.142 -4.183 1.00 92.00 147 LEU A O 1
ATOM 1108 N N . VAL A 1 148 ? 11.059 5.924 -6.277 1.00 94.44 148 VAL A N 1
ATOM 1109 C CA . VAL A 1 148 ? 9.895 6.814 -6.190 1.00 94.44 148 VAL A CA 1
ATOM 1110 C C . VAL A 1 148 ? 8.589 6.015 -6.162 1.00 94.44 148 VAL A C 1
ATOM 1112 O O . VAL A 1 148 ? 7.727 6.290 -5.331 1.00 94.44 148 VAL A O 1
ATOM 1115 N N . GLY A 1 149 ? 8.458 5.009 -7.029 1.00 93.56 149 GLY A N 1
ATOM 1116 C CA . GLY A 1 149 ? 7.253 4.193 -7.182 1.00 93.56 149 GLY A CA 1
ATOM 1117 C C . GLY A 1 149 ? 6.929 3.336 -5.961 1.00 93.56 149 GLY A C 1
ATOM 1118 O O . GLY A 1 149 ? 5.762 3.197 -5.619 1.00 93.56 149 GLY A O 1
ATOM 1119 N N . TYR A 1 150 ? 7.940 2.833 -5.248 1.00 94.75 150 TYR A N 1
ATOM 1120 C CA . TYR A 1 150 ? 7.743 2.162 -3.961 1.00 94.75 150 TYR A CA 1
ATOM 1121 C C . TYR A 1 150 ? 7.762 3.143 -2.789 1.00 94.75 150 TYR A C 1
ATOM 1123 O O . TYR A 1 150 ? 6.951 3.024 -1.872 1.00 94.75 150 TYR A O 1
ATOM 1131 N N . GLY A 1 151 ? 8.665 4.124 -2.811 1.00 92.69 151 GLY A N 1
ATOM 1132 C CA . GLY A 1 151 ? 8.908 5.027 -1.690 1.00 92.69 151 GLY A CA 1
ATOM 1133 C C . GLY A 1 151 ? 7.742 5.963 -1.393 1.00 92.69 151 GLY A C 1
ATOM 1134 O O . GLY A 1 151 ? 7.343 6.060 -0.235 1.00 92.69 151 GLY A O 1
ATOM 1135 N N . LEU A 1 152 ? 7.161 6.615 -2.409 1.00 95.81 152 LEU A N 1
ATOM 1136 C CA . LEU A 1 152 ? 6.050 7.549 -2.188 1.00 95.81 152 LEU A CA 1
ATOM 1137 C C . LEU A 1 152 ? 4.808 6.849 -1.618 1.00 95.81 152 LEU A C 1
ATOM 1139 O O . LEU A 1 152 ? 4.323 7.300 -0.579 1.00 95.81 152 LEU A O 1
ATOM 1143 N N . PRO A 1 153 ? 4.308 5.738 -2.198 1.00 94.44 153 PRO A N 1
ATOM 1144 C CA . PRO A 1 153 ? 3.169 5.043 -1.608 1.00 94.44 153 PRO A CA 1
ATOM 1145 C C . PRO A 1 153 ? 3.478 4.485 -0.218 1.00 94.44 153 PRO A C 1
ATOM 1147 O O . PRO A 1 153 ? 2.640 4.600 0.670 1.00 94.44 153 PRO A O 1
ATOM 1150 N N . SER A 1 154 ? 4.688 3.956 0.008 1.00 94.19 154 SER A N 1
ATOM 1151 C CA . SER A 1 154 ? 5.083 3.466 1.337 1.00 94.19 154 SER A CA 1
ATOM 1152 C C . SER A 1 154 ? 5.051 4.574 2.390 1.00 94.19 154 SER A C 1
ATOM 1154 O O . SER A 1 154 ? 4.543 4.370 3.490 1.00 94.19 154 SER A O 1
ATOM 1156 N N . ALA A 1 155 ? 5.566 5.761 2.058 1.00 95.81 155 ALA A N 1
ATOM 1157 C CA . ALA A 1 155 ? 5.544 6.913 2.953 1.00 95.81 155 ALA A CA 1
ATOM 1158 C C . ALA A 1 155 ? 4.110 7.366 3.254 1.00 95.81 155 ALA A C 1
ATOM 1160 O O . ALA A 1 155 ? 3.786 7.638 4.407 1.00 95.81 155 ALA A O 1
ATOM 1161 N N . LEU A 1 156 ? 3.237 7.393 2.243 1.00 96.75 156 LEU A N 1
ATOM 1162 C CA . LEU A 1 156 ? 1.824 7.717 2.434 1.00 96.75 156 LEU A CA 1
ATOM 1163 C C . LEU A 1 156 ? 1.131 6.705 3.351 1.00 96.75 156 LEU A C 1
ATOM 1165 O O . LEU A 1 156 ? 0.488 7.118 4.310 1.00 96.75 156 LEU A O 1
ATOM 1169 N N . PHE A 1 157 ? 1.306 5.399 3.128 1.00 95.31 157 PHE A N 1
ATOM 1170 C CA . PHE A 1 157 ? 0.726 4.380 4.009 1.00 95.31 157 PHE A CA 1
ATOM 1171 C C . PHE A 1 157 ? 1.267 4.474 5.435 1.00 95.31 157 PHE A C 1
ATOM 1173 O O . PHE A 1 157 ? 0.502 4.345 6.384 1.00 95.31 157 PHE A O 1
ATOM 1180 N N . ALA A 1 158 ? 2.558 4.765 5.610 1.00 94.50 158 ALA A N 1
ATOM 1181 C CA . ALA A 1 158 ? 3.123 4.995 6.935 1.00 94.50 158 ALA A CA 1
ATOM 1182 C C . ALA A 1 158 ? 2.477 6.205 7.635 1.00 94.50 158 ALA A C 1
ATOM 1184 O O . ALA A 1 158 ? 2.125 6.115 8.808 1.00 94.50 158 ALA A O 1
ATOM 1185 N N . LEU A 1 159 ? 2.279 7.319 6.922 1.00 96.81 159 LEU A N 1
ATOM 1186 C CA . LEU A 1 159 ? 1.622 8.510 7.469 1.00 96.81 159 LEU A CA 1
ATOM 1187 C C . LEU A 1 159 ? 0.168 8.236 7.861 1.00 96.81 159 LEU A C 1
ATOM 1189 O O . LEU A 1 159 ? -0.248 8.636 8.946 1.00 96.81 159 LEU A O 1
ATOM 1193 N N . VAL A 1 160 ? -0.586 7.531 7.014 1.00 94.12 160 VAL A N 1
ATOM 1194 C CA . VAL A 1 160 ? -1.976 7.157 7.314 1.00 94.12 160 VAL A CA 1
ATOM 1195 C C . VAL A 1 160 ? -2.032 6.209 8.513 1.00 94.12 160 VAL A C 1
ATOM 1197 O O . VAL A 1 160 ? -2.818 6.442 9.424 1.00 94.12 160 VAL A O 1
ATOM 1200 N N . ALA A 1 161 ? -1.137 5.221 8.600 1.00 94.69 161 ALA A N 1
ATOM 1201 C CA . ALA A 1 161 ? -1.058 4.328 9.755 1.00 94.69 161 ALA A CA 1
ATOM 1202 C C . ALA A 1 161 ? -0.780 5.088 11.066 1.00 94.69 161 ALA A C 1
ATOM 1204 O O . ALA A 1 161 ? -1.401 4.820 12.099 1.00 94.69 161 ALA A O 1
ATOM 1205 N N . VAL A 1 162 ? 0.132 6.067 11.033 1.00 96.25 162 VAL A N 1
ATOM 1206 C CA . VAL A 1 162 ? 0.420 6.936 12.186 1.00 96.25 162 VAL A CA 1
ATOM 1207 C C . VAL A 1 162 ? -0.810 7.762 12.550 1.00 96.25 162 VAL A C 1
ATOM 1209 O O . VAL A 1 162 ? -1.199 7.784 13.716 1.00 96.25 162 VAL A O 1
ATOM 1212 N N . TYR A 1 163 ? -1.461 8.390 11.570 1.00 93.94 163 TYR A N 1
ATOM 1213 C CA . TYR A 1 163 ? -2.689 9.149 11.794 1.00 93.94 163 TYR A CA 1
ATOM 1214 C C . TYR A 1 163 ? -3.785 8.279 12.428 1.00 93.94 163 TYR A C 1
ATOM 1216 O O . TYR A 1 163 ? -4.304 8.624 13.490 1.00 93.94 163 TYR A O 1
ATOM 1224 N N . ASN A 1 164 ? -4.058 7.102 11.865 1.00 93.56 164 ASN A N 1
ATOM 1225 C CA . ASN A 1 164 ? -5.036 6.153 12.398 1.00 93.56 164 ASN A CA 1
ATOM 1226 C C . ASN A 1 164 ? -4.705 5.743 13.838 1.00 93.56 164 ASN A C 1
ATOM 1228 O O . ASN A 1 164 ? -5.591 5.668 14.686 1.00 93.56 164 ASN A O 1
ATOM 1232 N N . THR A 1 165 ? -3.421 5.553 14.151 1.00 93.62 165 THR A N 1
ATOM 1233 C CA . THR A 1 165 ? -2.968 5.275 15.521 1.00 93.62 165 THR A CA 1
ATOM 1234 C C . THR A 1 165 ? -3.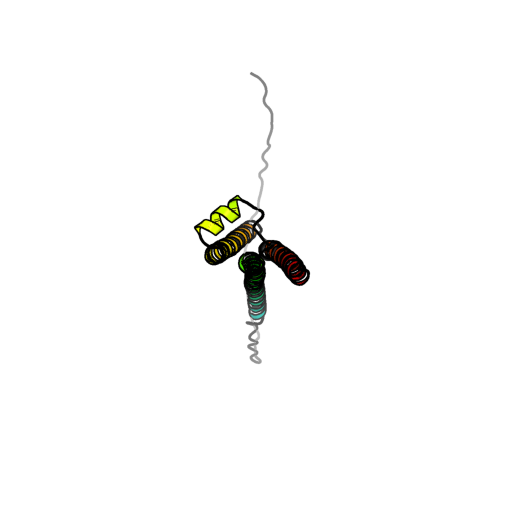305 6.427 16.470 1.00 93.62 165 THR A C 1
ATOM 1236 O O . THR A 1 165 ? -3.799 6.185 17.570 1.00 93.62 165 THR A O 1
ATOM 1239 N N . THR A 1 166 ? -3.098 7.685 16.062 1.00 93.62 166 THR A N 1
ATOM 1240 C CA . THR A 1 166 ? -3.466 8.844 16.899 1.00 93.62 166 THR A CA 1
ATOM 1241 C C . THR A 1 166 ? -4.971 8.924 17.156 1.00 93.62 166 THR A C 1
ATOM 1243 O O . THR A 1 166 ? -5.380 9.211 18.281 1.00 93.62 166 THR A O 1
ATOM 1246 N N . VAL A 1 167 ? -5.788 8.595 16.151 1.00 92.31 167 VAL A N 1
ATOM 1247 C CA . VAL A 1 167 ? -7.252 8.552 16.262 1.00 92.31 167 VAL A CA 1
ATOM 1248 C C . VAL A 1 167 ? -7.697 7.446 17.222 1.00 92.31 167 VAL A C 1
ATOM 1250 O O . VAL A 1 167 ? -8.525 7.700 18.094 1.00 92.31 167 VAL A O 1
ATOM 1253 N N . ILE A 1 168 ? -7.100 6.252 17.140 1.00 92.75 168 ILE A N 1
ATOM 1254 C CA . ILE A 1 168 ? -7.354 5.148 18.080 1.00 92.75 168 ILE A CA 1
ATOM 1255 C C . ILE A 1 168 ? -7.041 5.569 19.515 1.00 92.75 168 ILE A C 1
ATOM 1257 O O . ILE A 1 168 ? -7.870 5.387 20.403 1.00 92.75 168 ILE A O 1
ATOM 1261 N N . VAL A 1 169 ? -5.862 6.151 19.752 1.00 92.06 169 VAL A N 1
ATOM 1262 C CA . VAL A 1 169 ? -5.443 6.576 21.097 1.00 92.06 169 VAL A CA 1
ATOM 1263 C C . VAL A 1 169 ? -6.392 7.635 21.659 1.00 92.06 169 VAL A C 1
ATOM 1265 O O . VAL A 1 169 ? -6.770 7.557 22.828 1.00 92.06 169 VAL A O 1
ATOM 1268 N N . ALA A 1 170 ? -6.804 8.606 20.842 1.00 90.88 170 ALA A N 1
ATOM 1269 C CA . ALA A 1 170 ? -7.779 9.612 21.249 1.00 90.88 170 ALA A CA 1
ATOM 1270 C C . ALA A 1 170 ? -9.147 8.985 21.573 1.00 90.88 170 ALA A C 1
ATOM 1272 O O . ALA A 1 170 ? -9.743 9.308 22.601 1.00 90.88 170 ALA A O 1
ATOM 1273 N N . GLY A 1 171 ? -9.610 8.050 20.740 1.00 88.25 171 GLY A N 1
ATOM 1274 C CA . GLY A 1 171 ? -10.863 7.331 20.949 1.00 88.25 171 GLY A CA 1
ATOM 1275 C C . GLY A 1 171 ? -10.861 6.498 22.232 1.00 88.25 171 GLY A C 1
ATOM 1276 O O . GLY A 1 171 ? -11.807 6.586 23.009 1.00 88.25 171 GLY A O 1
ATOM 1277 N N . LEU A 1 172 ? -9.783 5.769 22.525 1.00 89.94 172 LEU A N 1
ATOM 1278 C CA . LEU A 1 172 ? -9.659 4.993 23.766 1.00 89.94 172 LEU A CA 1
ATOM 1279 C C . LEU A 1 172 ? -9.678 5.886 25.013 1.00 89.94 172 LEU A C 1
ATOM 1281 O O . LEU A 1 172 ? -10.423 5.612 25.949 1.00 89.94 172 LEU A O 1
ATOM 1285 N N . ARG A 1 173 ? -8.940 7.003 25.000 1.00 89.75 173 ARG A N 1
ATOM 1286 C CA . ARG A 1 173 ? -8.951 7.969 26.113 1.00 89.75 173 ARG A CA 1
ATOM 1287 C C . ARG A 1 173 ? -10.328 8.575 26.358 1.00 89.75 173 ARG A C 1
ATOM 1289 O O . ARG A 1 173 ? -10.668 8.854 27.499 1.00 89.75 173 ARG A O 1
ATOM 1296 N N . SER A 1 174 ? -11.120 8.785 25.307 1.00 85.31 174 SER A N 1
ATOM 1297 C CA . SER A 1 174 ? -12.483 9.303 25.468 1.00 85.31 174 SER A CA 1
ATOM 1298 C C . SER A 1 174 ? -13.414 8.324 26.188 1.00 85.31 174 SER A C 1
ATOM 1300 O O . SER A 1 174 ? -14.350 8.768 26.836 1.00 85.31 174 SER A O 1
ATOM 1302 N N . ILE A 1 175 ? -13.135 7.018 26.115 1.00 83.50 175 ILE A N 1
ATOM 1303 C CA . ILE A 1 175 ? -13.912 5.975 26.798 1.00 83.50 175 ILE A CA 1
ATOM 1304 C C . ILE A 1 175 ? -13.514 5.885 28.273 1.00 83.50 175 ILE A C 1
ATOM 1306 O O . ILE A 1 175 ? -14.383 5.726 29.114 1.00 83.50 175 ILE A O 1
ATOM 1310 N N . GLU A 1 176 ? -12.226 6.027 28.599 1.00 78.81 176 GLU A N 1
ATOM 1311 C CA . GLU A 1 176 ? -11.742 6.019 29.994 1.00 78.81 176 GLU A CA 1
ATOM 1312 C C . GLU A 1 176 ? -12.256 7.203 30.832 1.00 78.81 176 GLU A C 1
ATOM 1314 O O . GLU A 1 176 ? -12.218 7.152 32.059 1.00 78.81 176 GLU A O 1
ATOM 1319 N N . LEU A 1 177 ? -12.696 8.281 30.179 1.00 71.19 177 LEU A N 1
ATOM 1320 C CA . LEU A 1 177 ? -13.199 9.495 30.828 1.00 71.19 177 LEU A CA 1
ATOM 1321 C C . LEU A 1 177 ? -14.720 9.481 31.078 1.00 71.19 177 LEU A C 1
ATOM 1323 O O . LEU A 1 177 ? -15.229 10.452 31.643 1.00 71.19 177 LEU A O 1
ATOM 1327 N N . ILE A 1 178 ? -15.430 8.434 30.644 1.00 58.59 178 ILE A N 1
ATOM 1328 C CA . ILE A 1 178 ? -16.882 8.239 30.814 1.00 58.59 178 ILE A CA 1
ATOM 1329 C C . ILE A 1 178 ? -17.122 7.199 31.908 1.00 58.59 178 ILE A C 1
ATOM 1331 O O . ILE A 1 178 ? -17.988 7.466 32.771 1.00 58.59 178 ILE A O 1
#

Organism: NCBI:txid1433523

Secondary structure (DSSP, 8-state):
-----------------------------------------SSHHHHHHHHHHHHHHHHHHHHHHHHHHHHHHHHHHHHHHHHHHH-TT---S-HHHHHHHHHH-HHHHHHHHHHHHHHHHHHHHHHHHHHHHHH-TT--SHHHHHHHHHHHHHHHHHHHHHHHHHHHHHHHHHHHT-

Foldseek 3Di:
DDDDDDDDDDDDDDDDDDDDDDDDDDDDDDDDDDDPPPPDDDPPVPVVVVVVVVVVVLVVLLVVLLVLLLVLLVLLLVLVLCQCPPQPVHDDPDVVLNVVCVVQPSVRSSVVVSVVVSVVLSVVLQVVLVVVCVVDPVSPCSSVSSCCSSVVSSVVSNVSSVVSVVVRVVRVVVVVVD